Protein AF-A0A3B5LTX9-F1 (afdb_monomer_lite)

pLDDT: mean 81.75, std 10.65, range [47.34, 95.25]

Radius of gyration: 15.89 Å; chains: 1; bounding box: 33×16×45 Å

InterPro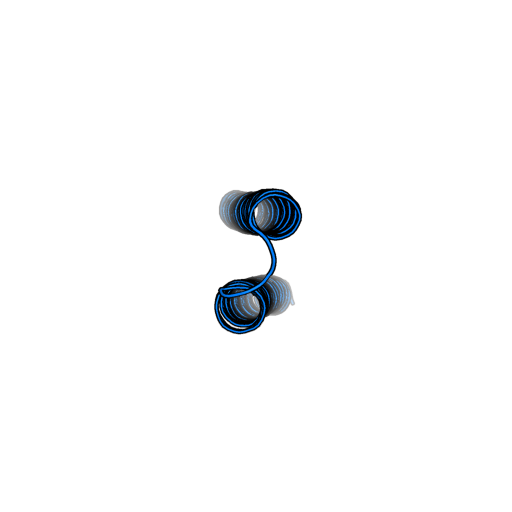 domains:
  IPR007044 Cyclodeaminase/cyclohydrolase [PF04961] (14-42)
  IPR036178 Formimidoyltransferase-cyclodeaminase-like superfamily [G3DSA:1.20.120.680] (11-68)
  IPR036178 Formimidoyltransferase-cyclodeaminase-like superfamily [SSF101262] (15-67)

Secondary structure (DSSP, 8-state):
--HHHHHHHHHHHHHHHHHHHHHHHHHHHHTTTS-HHHHHHHHHHHHHHHHHHHHHHHHHHHHHHTT-

Organism: NCBI:txid32473

Structure (mmCIF, N/CA/C/O backbone):
data_AF-A0A3B5LTX9-F1
#
_entry.id   AF-A0A3B5LTX9-F1
#
loop_
_atom_site.group_PDB
_atom_site.id
_atom_site.type_symbol
_atom_site.label_atom_id
_atom_site.label_alt_id
_atom_site.label_comp_id
_atom_site.label_asym_id
_atom_site.label_entity_id
_atom_site.label_seq_id
_atom_site.pdbx_PDB_ins_code
_atom_site.Cartn_x
_atom_site.Cartn_y
_atom_site.Cartn_z
_atom_site.occupancy
_atom_site.B_iso_or_equiv
_atom_site.auth_seq_id
_atom_site.auth_comp_id
_atom_site.auth_asym_id
_atom_site.auth_atom_id
_atom_site.pdbx_PDB_model_num
ATOM 1 N N . MET A 1 1 ? -14.493 -7.363 26.128 1.00 56.38 1 MET A N 1
ATOM 2 C CA . MET A 1 1 ? -14.622 -7.780 24.713 1.00 56.38 1 MET A CA 1
ATOM 3 C C . MET A 1 1 ? -14.426 -6.628 23.723 1.00 56.38 1 MET A C 1
ATOM 5 O O . MET A 1 1 ? -13.751 -6.854 22.739 1.00 56.38 1 MET A O 1
ATOM 9 N N . LEU A 1 2 ? -14.922 -5.403 23.964 1.00 55.66 2 LEU A N 1
ATOM 10 C CA . LEU A 1 2 ? -14.721 -4.263 23.040 1.00 55.66 2 LEU A CA 1
ATOM 11 C C . LEU A 1 2 ? -13.250 -3.817 22.865 1.00 55.66 2 LEU A C 1
ATOM 13 O O . LEU A 1 2 ? -12.826 -3.567 21.743 1.00 55.66 2 LEU A O 1
ATOM 17 N N . ARG A 1 3 ? -12.448 -3.800 23.943 1.00 57.66 3 ARG A N 1
ATOM 18 C CA . ARG A 1 3 ? -11.022 -3.404 23.891 1.00 57.66 3 ARG A CA 1
ATOM 19 C C . ARG A 1 3 ? -10.167 -4.269 22.952 1.00 57.66 3 ARG A C 1
ATOM 21 O O . ARG A 1 3 ? -9.365 -3.731 22.204 1.00 57.66 3 ARG A O 1
ATOM 28 N N . SER A 1 4 ? -10.403 -5.584 22.919 1.00 67.38 4 SER A N 1
ATOM 29 C CA . SER A 1 4 ? -9.641 -6.506 22.061 1.00 67.38 4 SER A CA 1
ATOM 30 C C . SER A 1 4 ? -10.037 -6.440 20.581 1.00 67.38 4 SER A C 1
ATOM 32 O O . SER A 1 4 ? -9.360 -7.025 19.741 1.00 67.38 4 SER A O 1
ATOM 34 N N . GLY A 1 5 ? -11.162 -5.798 20.247 1.00 71.75 5 GLY A N 1
ATOM 35 C CA . GLY A 1 5 ? -11.558 -5.547 18.859 1.00 71.75 5 GLY A CA 1
ATOM 36 C C . GLY A 1 5 ? -10.812 -4.354 18.265 1.00 71.75 5 GLY A C 1
ATOM 37 O O . GLY A 1 5 ? -10.332 -4.436 17.140 1.00 71.75 5 GLY A O 1
ATOM 38 N N . LEU A 1 6 ? -10.657 -3.288 19.055 1.00 75.44 6 LEU A N 1
ATOM 39 C CA . LEU A 1 6 ? -9.922 -2.081 18.669 1.00 75.44 6 LEU A CA 1
ATOM 40 C C . LEU A 1 6 ? -8.422 -2.353 18.513 1.00 75.44 6 LEU A C 1
ATOM 42 O O . LEU A 1 6 ? -7.838 -1.988 17.499 1.00 75.44 6 LEU A O 1
ATOM 46 N N . GLU A 1 7 ? -7.820 -3.084 19.456 1.00 81.50 7 GLU A N 1
ATOM 47 C CA . GLU A 1 7 ? -6.407 -3.485 19.371 1.00 81.50 7 GLU A CA 1
ATOM 48 C C . GLU A 1 7 ? -6.126 -4.343 18.129 1.00 81.50 7 GLU A C 1
ATOM 50 O O . GLU A 1 7 ? -5.102 -4.173 17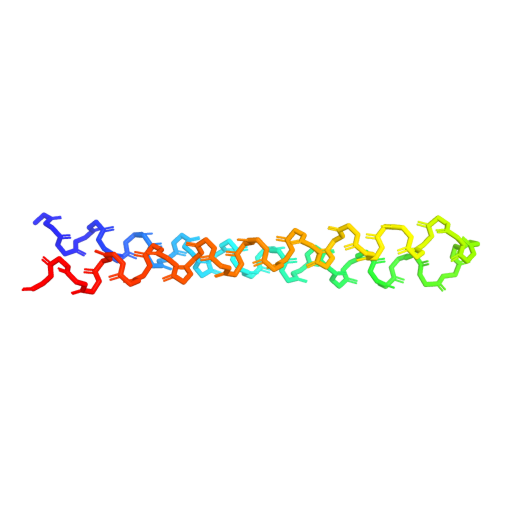.473 1.00 81.50 7 GLU A O 1
ATOM 55 N N . GLN A 1 8 ? -7.055 -5.230 17.753 1.00 81.56 8 GLN A N 1
ATOM 56 C CA . GLN A 1 8 ? -6.919 -6.010 16.522 1.00 81.56 8 GLN A CA 1
ATOM 57 C C . GLN A 1 8 ? -7.070 -5.155 15.266 1.00 81.56 8 GLN A C 1
ATOM 59 O O . GLN A 1 8 ? -6.334 -5.369 14.310 1.00 81.56 8 GLN A O 1
ATOM 64 N N . GLN A 1 9 ? -7.983 -4.182 15.248 1.00 79.94 9 GLN A N 1
ATOM 65 C CA . GLN A 1 9 ? -8.111 -3.263 14.113 1.00 79.94 9 GLN A CA 1
ATOM 66 C C . GLN A 1 9 ? -6.848 -2.421 13.923 1.00 79.94 9 GLN A C 1
ATOM 68 O O . GLN A 1 9 ? -6.384 -2.288 12.794 1.00 79.94 9 GLN A O 1
ATOM 73 N N . GLN A 1 10 ? -6.263 -1.931 15.014 1.00 81.69 10 GLN A N 1
ATOM 74 C CA . GLN A 1 10 ? -5.039 -1.134 14.987 1.00 81.69 10 GLN A CA 1
ATOM 75 C C . GLN A 1 10 ? -3.819 -1.966 14.558 1.00 81.69 10 GLN A C 1
ATOM 77 O O . GLN A 1 10 ? -3.031 -1.542 13.715 1.00 81.69 10 GLN A O 1
ATOM 82 N N . LEU A 1 11 ? -3.707 -3.202 15.054 1.00 90.81 11 LEU A N 1
ATOM 83 C CA . LEU A 1 11 ? -2.646 -4.124 14.643 1.00 90.81 11 LEU A CA 1
ATOM 84 C C . LEU A 1 11 ? -2.765 -4.512 13.164 1.00 90.81 11 LEU A C 1
ATOM 86 O O . LEU A 1 11 ? -1.765 -4.572 12.450 1.00 90.81 11 LEU A O 1
ATOM 90 N N . LEU A 1 12 ? -3.987 -4.754 12.681 1.00 86.94 12 LEU A N 1
ATOM 91 C CA . LEU A 1 12 ? -4.229 -5.055 11.270 1.00 86.94 12 LEU A CA 1
ATOM 92 C C . LEU A 1 12 ? -3.964 -3.842 10.373 1.00 86.94 12 LEU A C 1
ATOM 94 O O . LEU A 1 12 ? -3.432 -4.024 9.278 1.00 86.94 12 LEU A O 1
ATOM 98 N N . SER A 1 13 ? -4.284 -2.622 10.818 1.00 85.19 13 SER A N 1
ATOM 99 C CA . SER A 1 13 ? -3.998 -1.411 10.045 1.00 85.19 13 SER A CA 1
ATOM 100 C C . SER A 1 13 ? -2.500 -1.144 9.926 1.00 85.19 13 SER A C 1
ATOM 102 O O . SE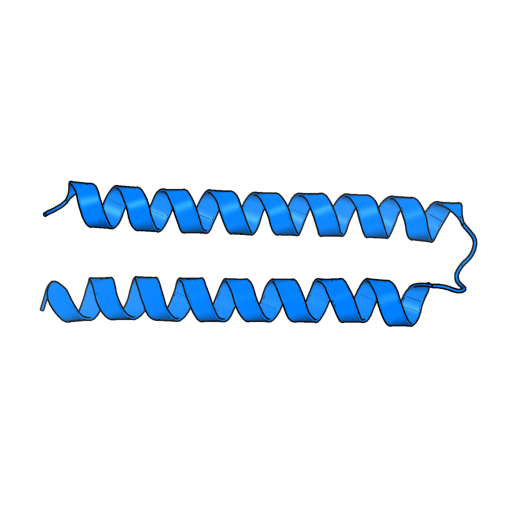R A 1 13 ? -2.024 -0.841 8.836 1.00 85.19 13 SER A O 1
ATOM 104 N N . GLU A 1 14 ? -1.741 -1.326 11.008 1.00 88.12 14 GLU A N 1
ATOM 105 C CA . GLU A 1 14 ? -0.284 -1.142 11.012 1.00 88.12 14 GLU A CA 1
ATOM 106 C C . GLU A 1 14 ? 0.431 -2.223 10.179 1.00 88.12 14 GLU A C 1
ATOM 108 O O . GLU A 1 14 ? 1.355 -1.937 9.407 1.00 88.12 14 GLU A O 1
ATOM 113 N N . ALA A 1 15 ? -0.039 -3.473 10.263 1.00 92.00 15 ALA A N 1
ATOM 114 C CA . ALA A 1 15 ? 0.461 -4.566 9.434 1.00 92.00 15 ALA A CA 1
ATOM 115 C C . ALA A 1 15 ? 0.184 -4.327 7.940 1.00 92.00 15 ALA A C 1
ATOM 117 O O . ALA A 1 15 ? 1.056 -4.574 7.101 1.00 92.00 15 ALA A O 1
ATOM 118 N N . LEU A 1 16 ? -1.008 -3.821 7.605 1.00 87.75 16 LEU A N 1
ATOM 119 C CA . LEU A 1 16 ? -1.367 -3.458 6.237 1.00 87.75 16 LEU A CA 1
ATOM 120 C C . LEU A 1 16 ? -0.497 -2.307 5.722 1.00 87.75 16 LEU A C 1
ATOM 122 O O . LEU A 1 16 ? 0.052 -2.415 4.627 1.00 87.75 16 LEU A O 1
ATOM 126 N N . GLU A 1 17 ? -0.321 -1.244 6.508 1.00 87.94 17 GLU A N 1
ATOM 127 C CA . GLU A 1 17 ? 0.533 -0.110 6.141 1.00 87.94 17 GLU A CA 1
ATOM 128 C C . GLU A 1 17 ? 1.962 -0.576 5.838 1.00 87.94 17 GLU A C 1
ATOM 130 O O . GLU A 1 17 ? 2.499 -0.296 4.764 1.00 87.94 17 GLU A O 1
ATOM 135 N N . THR A 1 18 ? 2.543 -1.382 6.728 1.00 93.12 18 THR A N 1
ATOM 136 C CA . THR A 1 18 ? 3.895 -1.933 6.557 1.00 93.12 18 THR A CA 1
ATOM 137 C C . THR A 1 18 ? 4.014 -2.772 5.282 1.00 93.12 18 THR A C 1
ATOM 139 O O . THR A 1 18 ? 4.988 -2.643 4.533 1.00 93.12 18 THR A O 1
ATOM 142 N N . ALA A 1 19 ? 3.014 -3.611 4.992 1.00 90.50 19 ALA A N 1
ATOM 143 C CA . ALA A 1 19 ? 2.994 -4.437 3.787 1.00 90.50 19 ALA A CA 1
ATOM 144 C C . ALA A 1 19 ? 2.934 -3.592 2.503 1.00 90.50 19 ALA A C 1
ATOM 146 O O . ALA A 1 19 ? 3.663 -3.868 1.545 1.00 90.50 19 ALA A O 1
ATOM 147 N N . VAL A 1 20 ? 2.114 -2.537 2.487 1.00 91.31 20 VAL A N 1
ATOM 148 C CA . VAL A 1 20 ? 1.991 -1.631 1.334 1.00 91.31 20 VAL A CA 1
ATOM 149 C C . VAL A 1 20 ? 3.280 -0.832 1.125 1.00 91.31 20 VAL A C 1
ATOM 151 O O . VAL A 1 20 ? 3.743 -0.706 -0.011 1.00 91.31 20 VAL A O 1
ATOM 154 N N . PHE A 1 21 ? 3.921 -0.363 2.199 1.00 90.38 21 PHE A N 1
ATOM 155 C CA . PHE A 1 21 ? 5.233 0.287 2.120 1.00 90.38 21 PHE A CA 1
ATOM 156 C C . PHE A 1 21 ? 6.305 -0.642 1.537 1.00 90.38 21 PHE A C 1
ATOM 158 O O . PHE A 1 21 ? 7.047 -0.245 0.635 1.00 90.38 21 PHE A O 1
ATOM 165 N N . GLY A 1 22 ? 6.365 -1.893 2.001 1.00 92.38 22 GLY A N 1
ATOM 166 C CA . GLY A 1 22 ? 7.292 -2.893 1.466 1.00 92.38 22 GLY A CA 1
ATOM 167 C C . GLY A 1 22 ? 7.067 -3.164 -0.025 1.00 92.38 22 GLY A C 1
ATOM 168 O O . GLY A 1 22 ? 8.023 -3.206 -0.804 1.00 92.38 22 GLY A O 1
ATOM 169 N N . ALA A 1 23 ? 5.805 -3.282 -0.447 1.00 89.06 23 ALA A N 1
ATOM 170 C CA . ALA A 1 23 ? 5.447 -3.454 -1.852 1.00 89.06 23 ALA A CA 1
ATOM 171 C C . ALA A 1 23 ? 5.867 -2.248 -2.710 1.00 89.06 23 ALA A C 1
ATOM 173 O O . ALA A 1 23 ? 6.451 -2.437 -3.779 1.00 89.06 23 ALA A O 1
ATOM 174 N N . PHE A 1 24 ? 5.644 -1.021 -2.228 1.00 89.94 24 PHE A N 1
ATOM 175 C CA . PHE A 1 24 ? 6.049 0.204 -2.923 1.00 89.94 24 PHE A CA 1
ATOM 176 C C . PHE A 1 24 ? 7.553 0.233 -3.201 1.00 89.94 24 PHE A C 1
ATOM 178 O O . PHE A 1 24 ? 7.972 0.427 -4.345 1.00 89.94 24 PHE A O 1
ATOM 185 N N . TYR A 1 25 ? 8.378 -0.023 -2.185 1.00 88.31 25 TYR A N 1
ATOM 186 C CA . TYR A 1 25 ? 9.828 0.001 -2.367 1.00 88.31 25 TYR A CA 1
ATOM 187 C C . TYR A 1 25 ? 10.329 -1.142 -3.249 1.00 88.31 25 TYR A C 1
ATOM 189 O O . TYR A 1 25 ? 11.200 -0.910 -4.085 1.00 88.31 25 TYR A O 1
ATOM 197 N N . ASN A 1 26 ? 9.748 -2.341 -3.151 1.00 89.19 26 ASN A N 1
ATOM 198 C CA . ASN A 1 26 ? 10.089 -3.446 -4.051 1.00 89.19 26 ASN A CA 1
ATOM 199 C C . ASN A 1 26 ? 9.848 -3.092 -5.523 1.00 89.19 26 ASN A C 1
ATOM 201 O O . ASN A 1 26 ? 10.669 -3.431 -6.375 1.00 89.19 26 ASN A O 1
ATOM 205 N N . VAL A 1 27 ? 8.753 -2.395 -5.827 1.00 84.56 27 VAL A N 1
ATOM 206 C CA . VAL A 1 27 ? 8.444 -1.927 -7.186 1.00 84.56 27 VAL A CA 1
ATOM 207 C C . VAL A 1 27 ? 9.439 -0.856 -7.631 1.00 84.56 27 VAL A C 1
ATOM 209 O O . VAL A 1 27 ? 10.023 -0.977 -8.708 1.00 84.56 27 VAL A O 1
ATOM 212 N N . MET A 1 28 ? 9.683 0.158 -6.796 1.00 83.06 28 MET A N 1
ATOM 213 C CA . MET A 1 28 ? 10.618 1.246 -7.109 1.00 83.06 28 MET A CA 1
ATOM 214 C C . MET A 1 28 ? 12.044 0.742 -7.353 1.00 83.06 28 MET A C 1
ATOM 216 O O . MET A 1 28 ? 12.724 1.236 -8.246 1.00 83.06 28 MET A O 1
ATOM 220 N N . ILE A 1 29 ? 12.494 -0.250 -6.579 1.00 84.38 29 ILE A N 1
ATOM 221 C CA . ILE A 1 29 ? 13.840 -0.821 -6.691 1.00 84.38 29 ILE A CA 1
ATOM 222 C C . ILE A 1 29 ? 13.965 -1.705 -7.934 1.00 84.38 29 ILE A C 1
ATOM 224 O O . ILE A 1 29 ? 14.936 -1.563 -8.676 1.00 84.38 29 ILE A O 1
ATOM 228 N N . ASN A 1 30 ? 13.012 -2.616 -8.165 1.00 81.62 30 ASN A N 1
ATOM 229 C CA . ASN A 1 30 ? 13.123 -3.607 -9.241 1.00 81.62 30 ASN A CA 1
ATOM 230 C C . ASN A 1 30 ? 12.828 -3.037 -10.630 1.00 81.62 30 ASN A C 1
ATOM 232 O O . ASN A 1 30 ? 13.304 -3.586 -11.619 1.00 81.62 30 ASN A O 1
ATOM 236 N N . LEU A 1 31 ? 12.054 -1.954 -10.726 1.00 73.50 31 LEU A N 1
ATOM 237 C CA . LEU A 1 31 ? 11.662 -1.380 -12.015 1.00 73.50 31 LEU A CA 1
ATOM 238 C C . LEU A 1 31 ? 12.413 -0.091 -12.379 1.00 73.50 31 LEU A C 1
ATOM 240 O O . LEU A 1 31 ? 12.110 0.499 -13.412 1.00 73.50 31 LEU A O 1
ATOM 244 N N . LYS A 1 32 ? 13.413 0.324 -11.590 1.00 70.00 32 LYS A N 1
ATOM 245 C CA . LYS A 1 32 ? 14.190 1.562 -11.803 1.00 70.00 32 LYS A CA 1
ATOM 246 C C . LYS A 1 32 ? 14.847 1.688 -13.191 1.00 70.00 32 LYS A C 1
ATOM 248 O O . LYS A 1 32 ? 15.112 2.802 -13.624 1.00 70.00 32 LYS A O 1
ATOM 253 N N . ASP A 1 33 ? 15.091 0.559 -13.865 1.00 69.88 33 ASP A N 1
ATOM 254 C CA . ASP A 1 33 ? 15.774 0.475 -15.166 1.00 69.88 33 ASP A CA 1
ATOM 255 C C . ASP A 1 33 ? 14.832 0.028 -16.315 1.00 69.88 33 ASP A C 1
ATOM 257 O O . ASP A 1 33 ? 15.275 -0.195 -17.444 1.00 69.88 33 ASP A O 1
ATOM 261 N N . VAL A 1 34 ? 13.525 -0.129 -16.052 1.00 66.88 34 VAL A N 1
ATOM 262 C CA . VAL A 1 34 ? 12.512 -0.491 -17.064 1.00 66.88 34 VAL A CA 1
ATOM 263 C C . VAL A 1 34 ? 12.096 0.751 -17.856 1.00 66.88 34 VAL A C 1
ATOM 265 O O . VAL A 1 34 ? 11.887 1.815 -17.279 1.00 66.88 34 VAL A O 1
ATOM 268 N N . SER A 1 35 ? 11.957 0.619 -19.184 1.00 66.00 35 SER A N 1
ATOM 269 C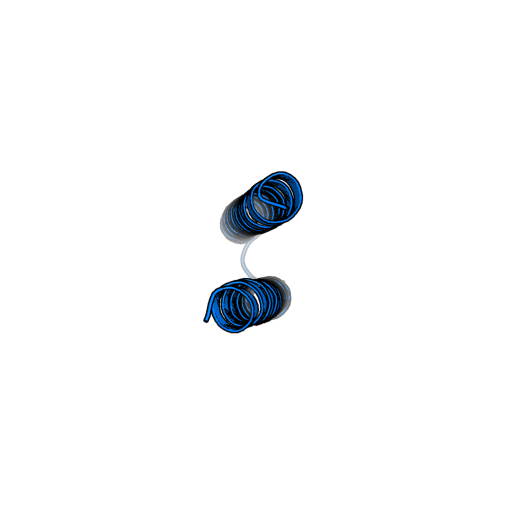 CA . SER A 1 35 ? 11.686 1.738 -20.098 1.00 66.00 35 SER A CA 1
ATOM 270 C C . SER A 1 35 ? 10.552 2.655 -19.617 1.00 66.00 35 SER A C 1
ATOM 272 O O . SER A 1 35 ? 9.454 2.215 -19.266 1.00 66.00 35 SER A O 1
ATOM 274 N N . ASP A 1 36 ? 10.856 3.944 -19.693 1.00 67.62 36 ASP A N 1
ATOM 275 C CA . ASP A 1 36 ? 10.427 5.059 -18.846 1.00 67.62 36 ASP A CA 1
ATOM 276 C C . ASP A 1 36 ? 8.897 5.298 -18.729 1.00 67.62 36 ASP A C 1
ATOM 278 O O . ASP A 1 36 ? 8.419 5.934 -17.793 1.00 67.62 36 ASP A O 1
ATOM 282 N N . GLU A 1 37 ? 8.078 4.778 -19.645 1.00 75.50 37 GLU A N 1
ATOM 283 C CA . GLU A 1 37 ? 6.619 4.987 -19.638 1.00 75.50 37 GLU A CA 1
ATOM 284 C C . GLU A 1 37 ? 5.851 3.947 -18.806 1.00 75.50 37 GLU A C 1
ATOM 286 O O . GLU A 1 37 ? 5.012 4.307 -17.975 1.00 75.50 37 GLU A O 1
ATOM 291 N N . ALA A 1 38 ? 6.184 2.661 -18.953 1.00 74.81 38 ALA A N 1
ATOM 292 C CA . ALA A 1 38 ? 5.566 1.588 -18.172 1.00 74.81 38 ALA A CA 1
ATOM 293 C C . ALA A 1 38 ? 5.916 1.703 -16.67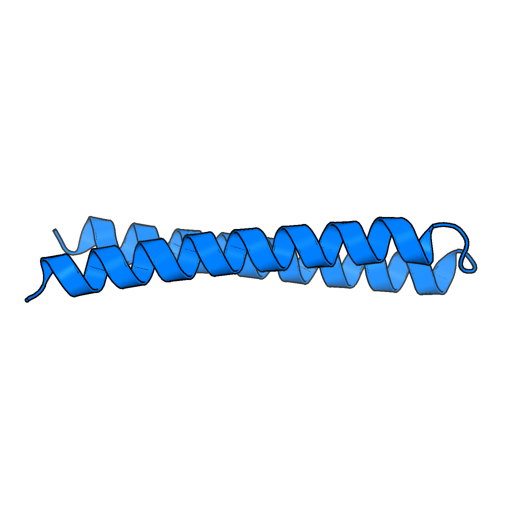8 1.00 74.81 38 ALA A C 1
ATOM 295 O O . ALA A 1 38 ? 5.074 1.444 -15.810 1.00 74.81 38 ALA A O 1
ATOM 296 N N . PHE A 1 39 ? 7.135 2.164 -16.374 1.00 73.19 39 PHE A N 1
ATOM 297 C CA . PHE A 1 39 ? 7.561 2.455 -15.008 1.00 73.19 39 PHE A CA 1
ATOM 298 C C . PHE A 1 39 ? 6.753 3.603 -14.398 1.00 73.19 39 PHE A C 1
ATOM 300 O O . PHE A 1 39 ? 6.195 3.443 -13.315 1.00 73.19 39 PHE A O 1
ATOM 307 N N . ARG A 1 40 ? 6.599 4.726 -15.114 1.00 79.56 40 ARG A N 1
ATOM 308 C CA . ARG A 1 40 ? 5.822 5.882 -14.634 1.00 79.56 40 ARG A CA 1
ATOM 309 C C . ARG A 1 40 ? 4.354 5.550 -14.363 1.00 79.56 40 ARG A C 1
ATOM 311 O O . ARG A 1 40 ? 3.805 6.021 -13.366 1.00 79.56 40 ARG A O 1
ATOM 318 N N . LEU A 1 41 ? 3.723 4.732 -15.209 1.00 85.44 41 LEU A N 1
ATOM 319 C CA . LEU A 1 41 ? 2.350 4.261 -14.983 1.00 85.44 41 LEU A CA 1
ATOM 320 C C . LEU A 1 41 ? 2.255 3.373 -13.739 1.00 85.44 41 LEU A C 1
ATOM 322 O O . LEU A 1 41 ? 1.365 3.566 -12.911 1.00 85.44 41 LEU A O 1
ATOM 326 N N . THR A 1 42 ? 3.201 2.446 -13.575 1.00 84.31 42 THR A N 1
ATOM 327 C CA . THR A 1 42 ? 3.251 1.559 -12.406 1.00 84.31 42 THR A CA 1
ATOM 328 C C . THR A 1 42 ? 3.501 2.354 -11.125 1.00 84.31 42 THR A C 1
ATOM 330 O O . THR A 1 42 ? 2.768 2.187 -10.155 1.00 84.31 42 THR A O 1
ATOM 333 N N . GLN A 1 43 ? 4.460 3.282 -11.128 1.00 83.25 43 GLN A N 1
ATOM 334 C CA . GLN A 1 43 ? 4.744 4.158 -9.993 1.00 83.25 43 GLN A CA 1
ATOM 335 C C . GLN A 1 43 ? 3.506 4.967 -9.595 1.00 83.25 43 GLN A C 1
ATOM 337 O O . GLN A 1 43 ? 3.146 4.976 -8.421 1.00 83.25 43 GLN A O 1
ATOM 342 N N . ARG A 1 44 ? 2.820 5.600 -10.560 1.00 87.44 44 ARG A N 1
ATOM 343 C CA . ARG A 1 44 ? 1.587 6.355 -10.289 1.00 87.44 44 ARG A CA 1
ATOM 344 C C . ARG A 1 44 ? 0.526 5.466 -9.644 1.00 87.44 44 ARG A C 1
ATOM 346 O O . ARG A 1 44 ? -0.022 5.841 -8.613 1.00 87.44 44 ARG A O 1
ATOM 353 N N . ARG A 1 45 ? 0.289 4.275 -10.201 1.00 90.12 45 ARG A N 1
ATOM 354 C CA . ARG A 1 45 ? -0.714 3.344 -9.676 1.00 90.12 45 ARG A CA 1
ATOM 355 C C . ARG A 1 45 ? -0.393 2.881 -8.257 1.00 90.12 45 ARG A C 1
ATOM 357 O O . ARG A 1 45 ? -1.290 2.795 -7.427 1.00 90.12 45 ARG A O 1
ATOM 364 N N . VAL A 1 46 ? 0.871 2.589 -7.961 1.00 87.62 46 VAL A N 1
ATOM 365 C CA . VAL A 1 46 ? 1.282 2.182 -6.610 1.00 87.62 46 VAL A CA 1
ATOM 366 C C . VAL A 1 46 ? 1.187 3.359 -5.634 1.00 87.62 46 VAL A C 1
ATOM 368 O O . VAL A 1 46 ? 0.754 3.164 -4.503 1.00 87.62 46 VAL A O 1
ATOM 371 N N . SER A 1 47 ? 1.513 4.584 -6.055 1.00 87.31 47 SER A N 1
ATOM 372 C CA . SER A 1 47 ? 1.304 5.784 -5.234 1.00 87.31 47 SER A CA 1
ATOM 373 C C . SER A 1 47 ? -0.174 6.033 -4.916 1.00 87.31 47 SER A C 1
ATOM 375 O O . SER A 1 47 ? -0.487 6.365 -3.776 1.00 87.31 47 SER A O 1
ATOM 377 N N . GLU A 1 48 ? -1.077 5.835 -5.879 1.00 95.25 48 GLU A N 1
ATOM 378 C CA . GLU A 1 48 ? -2.530 5.917 -5.658 1.00 95.25 48 GLU A CA 1
ATOM 379 C C . GLU A 1 48 ? -3.001 4.874 -4.639 1.00 95.25 48 GLU A C 1
ATOM 381 O O . GLU A 1 48 ? -3.684 5.222 -3.681 1.00 95.25 48 GLU A O 1
ATOM 386 N N . LEU A 1 49 ? -2.581 3.615 -4.799 1.00 93.12 49 LEU A N 1
ATOM 387 C CA . LEU A 1 49 ? -2.937 2.531 -3.877 1.00 93.12 49 LEU A CA 1
ATOM 388 C C . LEU A 1 49 ? -2.398 2.774 -2.462 1.00 93.12 49 LEU A C 1
ATOM 390 O O . LEU A 1 49 ? -3.074 2.479 -1.480 1.00 93.12 49 LEU A O 1
ATOM 394 N N . LEU A 1 50 ? -1.189 3.330 -2.344 1.00 88.94 50 LEU A N 1
ATOM 395 C CA . LEU A 1 50 ? -0.622 3.711 -1.053 1.00 88.94 50 LEU A CA 1
ATOM 396 C C . LEU A 1 50 ? -1.429 4.834 -0.393 1.00 88.94 50 LEU A C 1
ATOM 398 O O . LEU A 1 50 ? -1.641 4.790 0.817 1.00 88.94 50 LEU A O 1
ATOM 402 N N . GLN A 1 51 ? -1.874 5.830 -1.161 1.00 92.56 51 GLN A N 1
ATOM 403 C CA . GLN A 1 51 ? -2.701 6.908 -0.624 1.00 92.56 51 GLN A CA 1
ATOM 404 C C . GLN A 1 51 ? -4.074 6.390 -0.182 1.00 92.56 51 GLN A C 1
ATOM 406 O O . GLN A 1 51 ? -4.504 6.692 0.925 1.00 92.56 51 GLN A O 1
ATOM 411 N N . GLU A 1 52 ? -4.709 5.535 -0.983 1.00 94.06 52 GLU A N 1
ATOM 412 C CA . GLU A 1 52 ? -5.987 4.902 -0.641 1.00 94.06 52 GLU A CA 1
ATOM 413 C C . GLU A 1 52 ? -5.885 4.071 0.647 1.00 94.06 52 GLU A C 1
ATOM 415 O O . GLU A 1 52 ? -6.744 4.166 1.524 1.00 94.06 52 GLU A O 1
ATOM 420 N N . ALA A 1 53 ? -4.803 3.303 0.806 1.00 89.38 53 ALA A N 1
ATOM 421 C CA . ALA A 1 53 ? -4.556 2.543 2.028 1.00 89.38 53 ALA A CA 1
ATOM 422 C C . ALA A 1 53 ? -4.402 3.462 3.252 1.00 89.38 53 ALA A C 1
ATOM 424 O O . ALA A 1 53 ? -4.996 3.191 4.295 1.00 89.38 53 ALA A O 1
ATOM 425 N N . LYS A 1 54 ? -3.654 4.566 3.124 1.00 88.19 54 LYS A N 1
ATOM 426 C CA . LYS A 1 54 ? -3.478 5.557 4.199 1.00 88.19 54 LYS A CA 1
ATOM 427 C C . LYS A 1 54 ? -4.796 6.204 4.606 1.00 88.19 54 LYS A C 1
ATOM 429 O O . LYS A 1 54 ? -5.099 6.269 5.794 1.00 88.19 54 LYS A O 1
ATOM 434 N N . ASP A 1 55 ? -5.587 6.635 3.630 1.00 93.12 55 ASP A N 1
ATOM 435 C CA . ASP A 1 55 ? -6.879 7.278 3.873 1.00 93.12 55 ASP A CA 1
ATOM 436 C C . ASP A 1 55 ? -7.868 6.294 4.519 1.00 93.12 55 ASP A C 1
ATOM 438 O O . ASP A 1 55 ? -8.601 6.649 5.445 1.00 93.12 55 ASP A O 1
ATOM 442 N N . SER A 1 56 ? -7.845 5.027 4.090 1.00 90.81 56 SER A N 1
ATOM 443 C CA . SER A 1 56 ? -8.664 3.963 4.676 1.00 90.81 56 SER A CA 1
ATOM 444 C C . S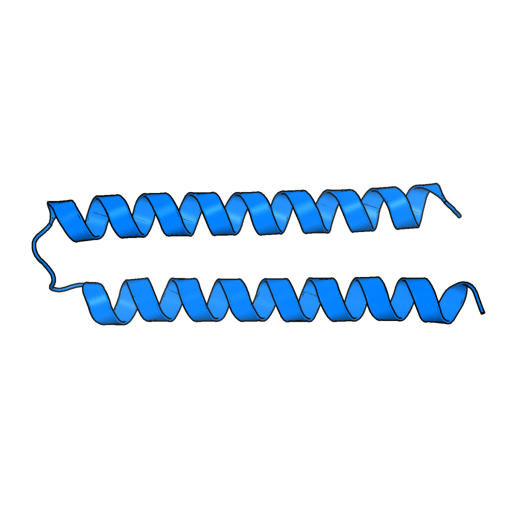ER A 1 56 ? -8.296 3.690 6.135 1.00 90.81 56 SER A C 1
ATOM 446 O O . SER A 1 56 ? -9.182 3.639 6.990 1.00 90.81 56 SER A O 1
ATOM 448 N N . VAL A 1 57 ? -7.001 3.575 6.447 1.00 87.62 57 VAL A N 1
ATOM 449 C CA . VAL A 1 57 ? -6.519 3.396 7.825 1.00 87.62 57 VAL A CA 1
ATOM 450 C C . VAL A 1 57 ? -6.900 4.592 8.695 1.00 87.62 57 VAL A C 1
ATOM 452 O O . VAL A 1 57 ? -7.453 4.399 9.777 1.00 87.62 57 VAL A O 1
ATOM 455 N N . ALA A 1 58 ? -6.680 5.815 8.209 1.00 87.75 58 ALA A N 1
ATOM 456 C CA . ALA A 1 58 ? -7.040 7.033 8.930 1.00 87.75 58 ALA A CA 1
ATOM 457 C C . ALA A 1 58 ? -8.543 7.084 9.250 1.00 87.75 58 ALA A C 1
ATOM 459 O O . ALA A 1 58 ? -8.923 7.388 10.378 1.00 87.75 58 ALA A O 1
ATOM 460 N N . SER A 1 59 ? -9.399 6.713 8.294 1.00 89.06 59 SER A N 1
ATOM 461 C CA . SER A 1 59 ? -10.849 6.662 8.504 1.00 89.06 59 SER A CA 1
ATOM 462 C C . SER A 1 59 ? -11.270 5.601 9.528 1.00 89.06 59 SER A C 1
ATOM 464 O O . SER A 1 59 ? -12.170 5.853 10.330 1.00 89.06 59 SER A O 1
ATOM 466 N N . ILE A 1 60 ? -10.633 4.425 9.529 1.00 87.19 60 ILE A N 1
ATOM 467 C CA . ILE A 1 60 ? -10.920 3.361 10.503 1.00 87.19 60 ILE A CA 1
ATOM 468 C C . ILE A 1 60 ? -10.522 3.799 11.916 1.00 87.19 60 ILE A C 1
ATOM 470 O O . ILE A 1 60 ? -11.281 3.560 12.857 1.00 87.19 60 ILE A O 1
ATOM 474 N N . LEU A 1 61 ? -9.365 4.447 12.063 1.00 82.06 61 LEU A N 1
ATOM 475 C CA . LEU A 1 61 ? -8.882 4.951 13.349 1.00 82.06 61 LEU A CA 1
ATOM 476 C C . LEU A 1 61 ? -9.770 6.081 13.887 1.00 82.06 61 LEU A C 1
ATOM 478 O O . LEU A 1 61 ? -10.198 6.009 15.035 1.00 82.06 61 LEU A O 1
ATOM 482 N N . ASP A 1 62 ? -10.148 7.052 13.054 1.00 85.56 62 ASP A N 1
ATOM 483 C CA . ASP A 1 62 ? -11.053 8.142 13.455 1.00 85.56 62 ASP A CA 1
ATOM 484 C C . ASP A 1 62 ? -12.441 7.615 13.870 1.00 85.56 62 ASP A C 1
ATOM 486 O O . ASP A 1 62 ? -13.018 8.019 14.882 1.00 85.56 62 ASP A O 1
ATOM 490 N N . ALA A 1 63 ? -12.971 6.626 13.144 1.00 83.50 63 ALA A N 1
ATOM 491 C CA . ALA A 1 63 ? -14.226 5.970 13.509 1.00 83.50 63 ALA A CA 1
ATOM 492 C C . ALA A 1 63 ? -14.124 5.153 14.810 1.00 83.50 63 ALA A C 1
ATOM 494 O O . ALA A 1 63 ? -15.131 4.972 15.499 1.00 83.50 63 ALA A O 1
ATOM 495 N N . ALA A 1 64 ? -12.943 4.626 15.136 1.00 76.19 64 ALA A N 1
ATOM 496 C CA . ALA A 1 64 ? -12.678 3.932 16.391 1.00 76.19 64 ALA A CA 1
ATOM 497 C C . ALA A 1 64 ? -12.574 4.909 17.572 1.00 76.19 64 ALA A C 1
ATOM 499 O O . ALA A 1 64 ? -13.156 4.639 18.622 1.00 76.19 64 ALA A O 1
ATOM 500 N N . GLU A 1 65 ? -11.903 6.048 17.393 1.00 78.38 65 GLU A N 1
ATOM 501 C CA . GLU A 1 65 ? -11.755 7.089 18.418 1.00 78.38 65 GLU A CA 1
ATOM 502 C C . GLU A 1 65 ? -13.095 7.759 18.751 1.00 78.38 65 GLU A C 1
ATOM 504 O O . GLU A 1 65 ? -13.450 7.865 19.926 1.00 78.38 65 GLU A O 1
ATOM 509 N N . ASN A 1 66 ? -13.906 8.091 17.739 1.00 74.62 66 ASN A N 1
ATOM 510 C CA . ASN A 1 66 ? -15.227 8.718 17.905 1.00 74.62 66 ASN A CA 1
ATOM 511 C C . ASN A 1 66 ? -16.328 7.774 18.440 1.00 74.62 66 ASN A C 1
ATOM 513 O O . ASN A 1 66 ? -17.471 8.194 18.629 1.00 74.62 66 ASN A O 1
ATOM 517 N N . ARG A 1 67 ? -16.023 6.487 18.661 1.00 56.59 67 ARG A N 1
ATOM 518 C CA . ARG A 1 67 ? -16.918 5.507 19.311 1.00 56.59 67 ARG A CA 1
ATOM 519 C C . ARG A 1 67 ? -16.658 5.352 20.818 1.00 56.59 67 ARG A C 1
ATOM 521 O O . ARG A 1 67 ? -17.306 4.504 21.439 1.00 56.59 67 ARG A O 1
ATOM 528 N N . THR A 1 68 ? -15.733 6.133 21.378 1.00 47.34 68 THR A N 1
ATOM 529 C CA . THR A 1 68 ? -15.394 6.184 22.814 1.00 47.34 68 THR A CA 1
ATOM 530 C C . THR A 1 68 ? -16.152 7.301 23.519 1.00 47.34 68 THR A C 1
ATOM 532 O O . THR A 1 68 ? -16.577 7.064 24.672 1.00 47.34 68 THR A O 1
#

Sequence (68 aa):
MLRSGLEQQQLLSEALETAVFGAFYNVMINLKDVSDEAFRLTQRRVSELLQEAKDSVASILDAAENRT

Foldseek 3Di:
DLVVVLVVLLVVLVVLLVVLVVVLVVLCVVCVPPPDPVSVVVNVVSVVVNVVSVVVSVVVVVVSVVVD